Protein AF-A0A914DAG3-F1 (afdb_monomer)

InterPro domains:
  IPR036397 Ribonuclease H superfamily [G3DSA:3.30.420.10] (7-103)

Foldseek 3Di:
DDDPPPPPLLDPVNQVCCVVPPPPDQHPVRDDPPPLLLDLCNVPVVVQLCVFLVVDDDPDPVSSVVSSVVSVVPDDVVRVVVSVVCNVVSVVVCVVVVNDDDD

pLDDT: mean 91.97, std 12.75, range [32.12, 98.38]

Mean predicted aligned error: 5.02 Å

Sequence (103 aa):
MGVPTRFCHKAKATQRWLRENVPNFITVAEWPPYSPDLNPLDYSIWGYIESIACAKPHESVKSLKRAIKKAWDEMPDEMVKRVVDSWPRRLQACVDAQGGYIE

Structure (mmCIF, N/CA/C/O backbone):
data_AF-A0A914DAG3-F1
#
_entry.id   AF-A0A914DAG3-F1
#
loop_
_atom_site.group_PDB
_atom_site.id
_atom_site.type_symbol
_atom_site.label_atom_id
_atom_site.label_alt_id
_atom_site.label_comp_id
_atom_site.label_asym_id
_atom_site.label_entity_id
_atom_site.label_seq_id
_atom_site.pdbx_PDB_ins_code
_atom_site.Cartn_x
_atom_site.Cartn_y
_atom_site.Cartn_z
_atom_site.occupancy
_atom_site.B_iso_or_equiv
_atom_site.auth_seq_id
_atom_site.auth_comp_id
_atom_site.auth_asym_id
_atom_site.auth_atom_id
_atom_site.pdbx_PDB_model_num
ATOM 1 N N . MET A 1 1 ? 10.774 24.712 -17.403 1.00 32.12 1 MET A N 1
ATOM 2 C CA . MET A 1 1 ? 11.849 23.946 -16.734 1.00 32.12 1 MET A CA 1
ATOM 3 C C . MET A 1 1 ? 11.225 23.183 -15.577 1.00 32.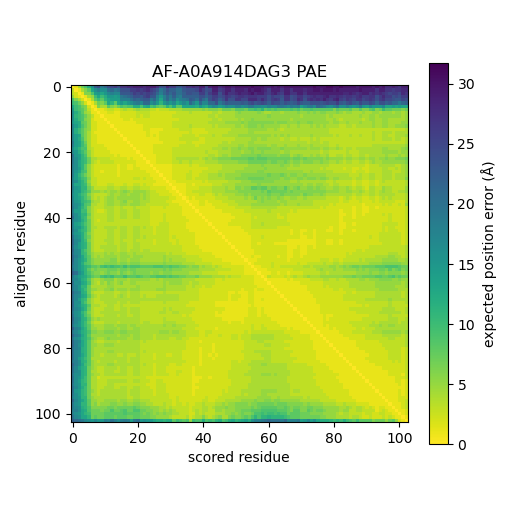12 1 MET A C 1
ATOM 5 O O . MET A 1 1 ? 10.892 23.795 -14.573 1.00 32.12 1 MET A O 1
ATOM 9 N N . GLY A 1 2 ? 10.946 21.890 -15.755 1.00 38.47 2 GLY A N 1
ATOM 10 C CA . GLY A 1 2 ? 10.377 21.054 -14.697 1.00 38.47 2 GLY A CA 1
ATOM 11 C C . GLY A 1 2 ? 11.475 20.602 -13.742 1.00 38.47 2 GLY A C 1
ATOM 12 O O . GLY A 1 2 ? 12.504 20.095 -14.184 1.00 38.47 2 GLY A O 1
ATOM 13 N N . VAL A 1 3 ? 11.276 20.805 -12.443 1.00 40.28 3 VAL A N 1
ATOM 14 C CA . VAL A 1 3 ? 12.133 20.219 -11.407 1.00 40.28 3 VAL A CA 1
ATOM 15 C C . VAL A 1 3 ? 12.087 18.693 -11.576 1.00 40.28 3 VAL A C 1
ATOM 17 O O . VAL A 1 3 ? 10.985 18.148 -11.659 1.00 40.28 3 VAL A O 1
ATOM 20 N N . PRO A 1 4 ? 13.220 17.968 -11.632 1.00 44.44 4 PRO A N 1
ATOM 21 C CA . PRO A 1 4 ? 13.185 16.516 -11.676 1.00 44.44 4 PRO A CA 1
ATOM 22 C C . PRO A 1 4 ? 12.678 16.022 -10.321 1.00 44.44 4 PRO A C 1
ATOM 24 O O . PRO A 1 4 ? 13.420 16.010 -9.337 1.00 44.44 4 PRO A O 1
ATOM 27 N N . THR A 1 5 ? 11.414 15.622 -10.244 1.00 48.50 5 THR A N 1
ATOM 28 C CA . THR A 1 5 ? 10.873 14.911 -9.087 1.00 48.50 5 THR A CA 1
ATOM 29 C C . THR A 1 5 ? 11.557 13.549 -9.004 1.00 48.50 5 THR A C 1
ATOM 31 O O . THR A 1 5 ? 11.134 12.552 -9.586 1.00 48.50 5 THR A O 1
ATOM 34 N N . ARG A 1 6 ? 12.681 13.494 -8.282 1.00 57.69 6 ARG A N 1
ATOM 35 C CA . ARG A 1 6 ? 13.309 12.235 -7.877 1.00 57.69 6 ARG A CA 1
ATOM 36 C C . ARG A 1 6 ? 12.440 11.625 -6.787 1.00 57.69 6 ARG A C 1
ATOM 38 O O . ARG A 1 6 ? 12.657 11.878 -5.607 1.00 57.69 6 ARG A O 1
ATOM 45 N N . PHE A 1 7 ? 11.429 10.856 -7.181 1.00 78.25 7 PHE A N 1
ATOM 46 C CA . PHE A 1 7 ? 10.627 10.101 -6.226 1.00 78.25 7 PHE A CA 1
ATOM 47 C C . PHE A 1 7 ? 11.550 9.230 -5.365 1.00 78.25 7 PHE A C 1
ATOM 49 O O . PHE A 1 7 ? 12.392 8.506 -5.902 1.00 78.25 7 PHE A O 1
ATOM 56 N N . CYS A 1 8 ? 11.405 9.300 -4.041 1.00 89.06 8 CYS A N 1
ATOM 57 C CA . CYS A 1 8 ? 12.274 8.588 -3.101 1.00 89.06 8 CYS A CA 1
ATOM 58 C C . CYS A 1 8 ? 12.314 7.077 -3.385 1.00 89.06 8 CYS A C 1
ATOM 60 O O . CYS A 1 8 ? 13.383 6.476 -3.349 1.00 89.06 8 CYS A O 1
ATOM 62 N N . HIS A 1 9 ? 11.190 6.485 -3.801 1.00 87.75 9 HIS A N 1
ATOM 63 C CA . HIS A 1 9 ? 11.113 5.072 -4.168 1.00 87.75 9 HIS A CA 1
ATOM 64 C C . HIS A 1 9 ? 11.924 4.718 -5.428 1.00 87.75 9 HIS A C 1
ATOM 66 O O . HIS A 1 9 ? 12.311 3.567 -5.579 1.00 87.75 9 HIS A O 1
ATOM 72 N N . LYS A 1 10 ? 12.254 5.677 -6.308 1.00 91.50 10 LYS A N 1
ATOM 73 C CA . LYS A 1 10 ? 13.101 5.462 -7.503 1.00 91.50 10 LYS A CA 1
ATOM 74 C C . LYS A 1 10 ? 14.592 5.697 -7.245 1.00 91.50 10 LYS A C 1
ATOM 76 O O . LYS A 1 10 ? 15.414 5.472 -8.135 1.00 91.50 10 LYS A O 1
ATOM 81 N N . ALA A 1 11 ? 14.970 6.166 -6.055 1.00 94.31 11 ALA A N 1
ATOM 82 C CA . ALA A 1 11 ? 16.364 6.439 -5.733 1.00 94.31 11 ALA A CA 1
ATOM 83 C C . ALA A 1 11 ? 17.208 5.153 -5.762 1.00 94.31 11 ALA A C 1
ATOM 85 O O . ALA A 1 11 ? 16.796 4.108 -5.260 1.00 94.31 11 ALA A O 1
ATOM 86 N N . LYS A 1 12 ? 18.434 5.243 -6.301 1.00 94.38 12 LYS A N 1
ATOM 87 C CA . LYS A 1 12 ? 19.361 4.099 -6.396 1.00 94.38 12 LYS A CA 1
ATOM 88 C C . LYS A 1 12 ? 19.645 3.458 -5.036 1.00 94.38 12 LYS A C 1
ATOM 90 O O . LYS A 1 12 ? 19.753 2.240 -4.966 1.00 94.38 12 LYS A O 1
ATOM 95 N N . ALA A 1 13 ? 19.776 4.270 -3.985 1.00 95.75 13 ALA A N 1
ATOM 96 C CA . ALA A 1 13 ? 20.002 3.787 -2.624 1.00 95.75 13 ALA A CA 1
ATOM 97 C C . ALA A 1 13 ? 18.803 2.970 -2.115 1.00 95.75 13 ALA A C 1
ATOM 99 O O . ALA A 1 13 ? 18.983 1.837 -1.685 1.00 95.75 13 ALA A O 1
ATOM 100 N N . THR A 1 14 ? 17.582 3.495 -2.264 1.00 95.62 14 THR A N 1
ATOM 101 C CA . THR A 1 14 ? 16.340 2.813 -1.873 1.00 95.62 14 THR A CA 1
ATOM 102 C C . THR A 1 14 ? 16.133 1.513 -2.646 1.00 95.62 14 THR A C 1
ATOM 104 O O . THR A 1 14 ? 15.934 0.468 -2.041 1.00 95.62 14 THR A O 1
ATOM 107 N N . GLN A 1 15 ? 16.254 1.546 -3.977 1.00 96.12 15 GLN A N 1
ATOM 108 C CA . GLN A 1 15 ? 16.110 0.350 -4.816 1.00 96.12 15 GLN A CA 1
ATOM 109 C C . GLN A 1 15 ? 17.165 -0.719 -4.501 1.00 96.12 15 GLN A C 1
ATOM 111 O O . GLN A 1 15 ? 16.868 -1.905 -4.570 1.00 96.12 15 GLN A O 1
ATOM 116 N N . ARG A 1 16 ? 18.401 -0.320 -4.173 1.00 96.69 16 ARG A N 1
ATOM 117 C CA . ARG A 1 16 ? 19.461 -1.256 -3.770 1.00 96.69 16 ARG A CA 1
ATOM 118 C C . ARG A 1 16 ? 19.117 -1.938 -2.455 1.00 96.69 16 ARG A C 1
ATOM 120 O O . ARG A 1 16 ? 19.091 -3.159 -2.412 1.00 96.69 16 ARG A O 1
ATOM 127 N N . TRP A 1 17 ? 18.785 -1.148 -1.437 1.00 97.38 17 TRP A N 1
ATOM 128 C CA . TRP A 1 17 ?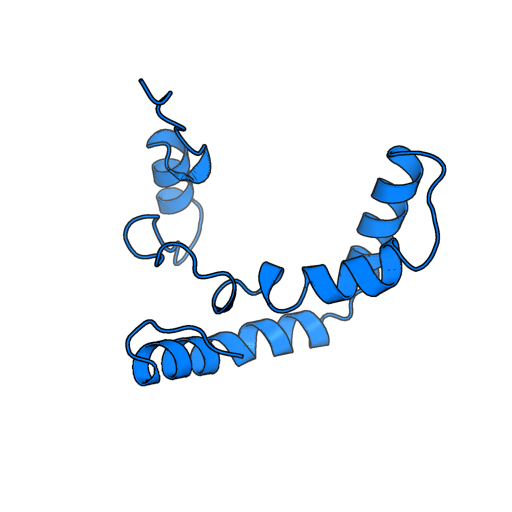 18.435 -1.685 -0.129 1.00 97.38 17 TRP A CA 1
ATOM 129 C C . TRP A 1 17 ? 17.244 -2.649 -0.219 1.00 97.38 17 TRP A C 1
ATOM 131 O O . TRP A 1 17 ? 17.307 -3.739 0.336 1.00 97.38 17 TRP A O 1
ATOM 141 N N . LEU A 1 18 ? 16.199 -2.303 -0.982 1.00 97.25 18 LEU A N 1
ATOM 142 C CA . LEU A 1 18 ? 15.032 -3.172 -1.168 1.00 97.25 18 LEU A CA 1
ATOM 143 C C . LEU A 1 18 ? 15.386 -4.490 -1.870 1.00 97.25 18 LEU A C 1
ATOM 145 O O . LEU A 1 18 ? 14.951 -5.537 -1.412 1.00 97.25 18 LEU A O 1
ATOM 149 N N . ARG A 1 19 ? 16.230 -4.472 -2.912 1.00 96.31 19 ARG A N 1
ATOM 150 C CA . ARG A 1 19 ? 16.703 -5.712 -3.561 1.00 96.31 19 ARG A CA 1
ATOM 151 C C . ARG A 1 19 ? 17.489 -6.621 -2.617 1.00 96.31 19 ARG A C 1
ATOM 153 O O . ARG A 1 19 ? 17.428 -7.833 -2.761 1.00 96.31 19 ARG A O 1
ATOM 160 N N . GLU A 1 20 ? 18.248 -6.037 -1.695 1.00 97.56 20 GLU A N 1
ATOM 161 C CA . GLU A 1 20 ? 19.101 -6.779 -0.760 1.00 97.56 20 GLU A CA 1
ATOM 162 C C . GLU A 1 20 ? 18.331 -7.300 0.465 1.00 97.56 20 GLU A C 1
ATOM 164 O O . GLU A 1 20 ? 18.756 -8.281 1.067 1.00 97.56 20 GLU A O 1
ATOM 169 N N . ASN A 1 21 ? 17.217 -6.658 0.844 1.00 97.88 21 ASN A N 1
ATOM 170 C CA . ASN A 1 21 ? 16.550 -6.901 2.131 1.00 97.88 21 ASN A CA 1
ATOM 171 C C . ASN A 1 21 ? 15.078 -7.331 2.022 1.00 97.88 21 ASN A C 1
ATOM 173 O O . ASN A 1 21 ? 14.509 -7.770 3.019 1.00 97.88 21 ASN A O 1
ATOM 177 N N . VAL A 1 22 ? 14.440 -7.204 0.855 1.00 96.88 22 VAL A N 1
ATOM 178 C CA . VAL A 1 22 ? 13.026 -7.555 0.656 1.00 96.88 22 VAL A CA 1
ATOM 179 C C . VAL A 1 22 ? 12.920 -8.717 -0.336 1.00 96.88 22 VAL A C 1
ATOM 181 O O . VAL A 1 22 ? 13.247 -8.550 -1.513 1.00 96.88 22 VAL A O 1
ATOM 184 N N . PRO A 1 23 ? 12.453 -9.899 0.106 1.00 96.50 23 PRO A N 1
ATOM 185 C CA . PRO A 1 23 ? 12.236 -11.034 -0.782 1.00 96.50 23 PRO A CA 1
ATOM 186 C C . PRO A 1 23 ? 11.244 -10.698 -1.896 1.00 96.50 23 PRO A C 1
ATOM 188 O O . PRO A 1 23 ? 10.230 -10.049 -1.646 1.00 96.50 23 PRO A O 1
ATOM 191 N N . ASN A 1 24 ? 11.517 -11.180 -3.112 1.00 93.69 24 ASN A N 1
ATOM 192 C CA . ASN A 1 24 ? 10.645 -11.006 -4.282 1.00 93.69 24 ASN A CA 1
ATOM 193 C C . ASN A 1 24 ? 10.281 -9.535 -4.563 1.00 93.69 24 ASN A C 1
ATOM 195 O O . ASN A 1 24 ? 9.168 -9.224 -4.985 1.00 93.69 24 ASN A O 1
ATOM 199 N N . PHE A 1 25 ? 11.213 -8.619 -4.290 1.00 95.44 25 PHE A N 1
ATOM 200 C CA . PHE A 1 25 ? 11.004 -7.196 -4.507 1.00 95.44 25 PHE A CA 1
ATOM 201 C C . PHE A 1 25 ? 10.768 -6.871 -5.989 1.00 95.44 25 PHE A C 1
ATOM 203 O O . PHE A 1 25 ? 11.642 -7.101 -6.822 1.00 95.44 25 PHE A O 1
ATOM 210 N N . ILE A 1 26 ? 9.619 -6.258 -6.285 1.00 94.00 26 ILE A N 1
ATOM 211 C CA . ILE A 1 26 ? 9.291 -5.725 -7.611 1.00 94.00 26 ILE A CA 1
ATOM 212 C C . ILE A 1 26 ? 9.953 -4.356 -7.759 1.00 94.00 26 ILE A C 1
ATOM 214 O O . ILE A 1 26 ? 9.625 -3.397 -7.054 1.00 94.00 26 ILE A O 1
ATOM 218 N N . THR A 1 27 ? 10.907 -4.252 -8.675 1.00 94.69 27 THR A N 1
ATOM 219 C CA . THR A 1 27 ? 11.643 -3.013 -8.907 1.00 94.69 27 THR A CA 1
ATOM 220 C C . THR A 1 27 ? 10.787 -1.975 -9.627 1.00 94.69 27 THR A C 1
ATOM 222 O O . THR A 1 27 ? 9.785 -2.266 -10.276 1.00 94.69 27 THR A O 1
ATOM 225 N N . VAL A 1 28 ? 11.242 -0.722 -9.594 1.00 91.75 28 VAL A N 1
ATOM 226 C CA . VAL A 1 28 ? 10.606 0.379 -10.342 1.00 91.75 28 VAL A CA 1
ATOM 227 C C . VAL A 1 28 ? 10.552 0.138 -11.855 1.00 91.75 28 VAL A C 1
ATOM 229 O O . VAL A 1 28 ? 9.725 0.750 -12.520 1.00 91.75 28 VAL A O 1
ATOM 232 N N . ALA A 1 29 ? 11.438 -0.696 -12.404 1.00 91.31 29 ALA A N 1
ATOM 233 C CA . ALA A 1 29 ? 11.431 -1.025 -13.828 1.00 91.31 29 ALA A CA 1
ATOM 234 C C . ALA A 1 29 ? 10.386 -2.096 -14.184 1.00 91.31 29 ALA A C 1
ATOM 236 O O . ALA A 1 29 ? 9.953 -2.152 -15.328 1.00 91.31 29 ALA A O 1
ATOM 237 N N . GLU A 1 30 ? 9.997 -2.928 -13.217 1.00 92.62 30 GLU A N 1
ATOM 238 C CA . GLU A 1 30 ? 9.011 -3.999 -13.390 1.00 92.62 30 GLU A CA 1
ATOM 239 C C . GLU A 1 30 ? 7.591 -3.521 -13.072 1.00 92.62 30 GLU A C 1
ATOM 241 O O . GLU A 1 30 ? 6.628 -4.023 -13.645 1.00 92.62 30 GLU A O 1
ATOM 246 N N . TRP A 1 31 ? 7.447 -2.541 -12.172 1.00 90.88 31 TRP A N 1
ATOM 247 C CA . TRP A 1 31 ? 6.142 -1.998 -11.811 1.00 90.88 31 TRP A CA 1
ATOM 248 C C . TRP A 1 31 ? 5.597 -1.045 -12.892 1.00 90.88 31 TRP A C 1
ATOM 250 O O . TRP A 1 31 ? 6.252 -0.042 -13.205 1.00 90.88 31 TRP A O 1
ATOM 260 N N . PRO A 1 32 ? 4.386 -1.282 -13.425 1.00 89.38 32 PRO A N 1
ATOM 261 C CA . PRO A 1 32 ? 3.792 -0.403 -14.424 1.00 89.38 32 PRO A CA 1
ATOM 262 C C . PRO A 1 32 ? 3.436 0.976 -13.830 1.00 89.38 32 PRO A C 1
ATOM 264 O O . PRO A 1 32 ? 2.919 1.079 -12.711 1.00 89.38 32 PRO A O 1
ATOM 267 N N . PRO A 1 33 ? 3.720 2.083 -14.540 1.00 85.75 33 PRO A N 1
ATOM 268 C CA .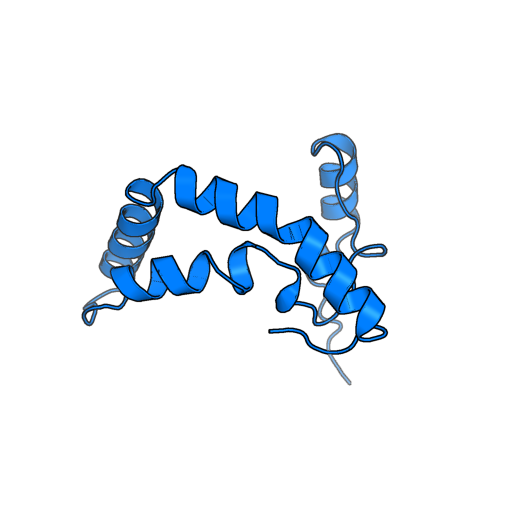 PRO A 1 33 ? 3.355 3.413 -14.068 1.00 85.75 33 PRO A CA 1
ATOM 269 C C . PRO A 1 33 ? 1.826 3.571 -14.008 1.00 85.75 33 PRO A C 1
ATOM 271 O O . PRO A 1 33 ? 1.101 2.959 -14.782 1.00 85.75 33 PRO A O 1
ATOM 274 N N . TYR A 1 34 ? 1.338 4.425 -13.100 1.00 87.56 34 TYR A N 1
ATOM 275 C CA . TYR A 1 34 ? -0.091 4.763 -12.970 1.00 87.56 34 TYR A CA 1
ATOM 276 C C . TYR A 1 34 ? -1.028 3.562 -12.767 1.00 87.56 34 TYR A C 1
ATOM 278 O O . TYR A 1 34 ? -2.147 3.576 -13.259 1.00 87.56 34 TYR A O 1
ATOM 286 N N . SER A 1 35 ? -0.585 2.534 -12.038 1.00 90.81 35 SER A N 1
ATOM 287 C CA . SER A 1 35 ? -1.361 1.307 -11.802 1.00 90.81 35 SER A CA 1
ATOM 288 C C . SER A 1 35 ? -1.847 1.169 -10.346 1.00 90.81 35 SER A C 1
ATOM 290 O O . SER A 1 35 ? -1.411 0.246 -9.652 1.00 90.81 35 SER A O 1
ATOM 292 N N . PRO A 1 36 ? -2.722 2.070 -9.845 1.00 91.56 36 PRO A N 1
ATOM 293 C CA . PRO A 1 36 ? -3.323 1.913 -8.516 1.00 91.56 36 PRO A CA 1
ATOM 294 C C . PRO A 1 36 ? -4.161 0.628 -8.433 1.00 91.56 36 PRO A C 1
ATOM 296 O O . PRO A 1 36 ? -4.163 -0.043 -7.405 1.00 91.56 36 PRO A O 1
ATOM 299 N N . ASP A 1 37 ? -4.749 0.208 -9.555 1.00 92.50 37 ASP A N 1
ATOM 300 C CA . ASP A 1 37 ? -5.533 -1.024 -9.692 1.00 92.50 37 ASP A CA 1
ATOM 301 C C . ASP A 1 37 ? -4.716 -2.299 -9.420 1.00 92.50 37 ASP A C 1
ATOM 303 O O . ASP A 1 37 ? -5.277 -3.379 -9.233 1.00 92.50 37 ASP A O 1
ATOM 307 N N . LEU A 1 38 ? -3.383 -2.199 -9.386 1.00 93.81 38 LEU A N 1
ATOM 308 C CA . LEU A 1 38 ? -2.490 -3.308 -9.060 1.00 93.81 38 LEU A CA 1
ATOM 309 C C . LEU A 1 38 ? -1.902 -3.211 -7.653 1.00 93.81 38 LEU A C 1
ATOM 311 O O . LEU A 1 38 ? -1.293 -4.180 -7.208 1.00 93.81 38 LEU A O 1
ATOM 315 N N . ASN A 1 39 ? -2.080 -2.100 -6.935 1.00 94.00 39 ASN A N 1
ATOM 316 C CA . ASN A 1 39 ? -1.566 -1.928 -5.579 1.00 94.00 39 ASN A CA 1
ATOM 317 C C . ASN A 1 39 ? -2.631 -2.318 -4.531 1.00 94.00 39 ASN A C 1
ATOM 319 O O . ASN A 1 39 ? -3.596 -1.572 -4.367 1.00 94.00 39 ASN A O 1
ATOM 323 N N . PRO A 1 40 ? -2.444 -3.416 -3.763 1.00 94.81 40 PRO A N 1
ATOM 324 C CA . PRO A 1 40 ? -3.343 -3.844 -2.678 1.00 94.81 40 PRO A CA 1
ATOM 325 C C . PRO A 1 40 ? -3.777 -2.745 -1.717 1.00 94.81 40 PRO A C 1
ATOM 327 O O . PRO A 1 40 ? -4.915 -2.735 -1.239 1.00 94.81 40 PRO A O 1
ATOM 330 N N . LEU A 1 41 ? -2.861 -1.819 -1.430 1.00 95.19 41 LEU A N 1
ATOM 331 C CA . LEU A 1 41 ? -3.155 -0.709 -0.545 1.00 95.19 41 LEU A CA 1
ATOM 332 C C . LEU A 1 41 ? -4.152 0.267 -1.176 1.00 95.19 41 LEU A C 1
ATOM 334 O O . LEU A 1 41 ? -5.085 0.685 -0.497 1.00 95.19 41 LEU A O 1
ATOM 338 N N . ASP A 1 42 ? -3.996 0.571 -2.465 1.00 95.12 42 ASP A N 1
ATOM 339 C CA . ASP A 1 42 ? -4.808 1.568 -3.168 1.00 95.12 42 ASP A CA 1
ATOM 340 C C . ASP A 1 42 ? -6.190 1.023 -3.542 1.00 95.12 42 ASP A C 1
ATOM 342 O O . ASP A 1 42 ? -7.190 1.666 -3.236 1.00 95.12 42 ASP A O 1
ATOM 346 N N . TYR A 1 43 ? -6.279 -0.171 -4.142 1.00 94.50 43 TYR A N 1
ATOM 347 C CA . TYR A 1 43 ? -7.574 -0.694 -4.600 1.00 94.50 43 TYR A CA 1
ATOM 348 C C . TYR A 1 43 ? -8.463 -1.245 -3.470 1.00 94.50 43 TYR A C 1
ATOM 350 O O . TYR A 1 43 ? -9.615 -1.596 -3.723 1.00 94.50 43 TYR A O 1
ATOM 358 N N . SER A 1 44 ? -7.961 -1.383 -2.233 1.00 95.75 44 SER A N 1
ATOM 359 C CA . SER A 1 44 ? -8.767 -1.938 -1.134 1.00 95.75 44 SER A CA 1
ATOM 360 C C . SER A 1 44 ? -8.450 -1.380 0.254 1.00 95.75 44 SER A C 1
ATOM 362 O O . SER A 1 44 ? -9.328 -0.789 0.885 1.00 95.75 44 SER A O 1
ATOM 364 N N . ILE A 1 45 ? -7.226 -1.569 0.759 1.00 97.00 45 ILE A N 1
ATOM 365 C CA . ILE A 1 45 ? -6.933 -1.368 2.192 1.00 97.00 45 ILE A CA 1
ATOM 366 C C . ILE A 1 45 ? -7.152 0.088 2.623 1.00 97.00 45 ILE A C 1
ATOM 368 O O . ILE A 1 45 ? -7.737 0.329 3.681 1.00 97.00 45 ILE A O 1
ATOM 372 N N . TRP A 1 46 ? -6.749 1.065 1.806 1.00 96.25 46 TRP A N 1
ATOM 373 C CA . TRP A 1 46 ? -6.967 2.474 2.127 1.00 96.25 46 TRP A CA 1
ATOM 374 C C . TRP A 1 46 ? -8.442 2.855 2.142 1.00 96.25 46 TRP A C 1
ATOM 376 O O . TRP A 1 46 ? -8.850 3.546 3.071 1.00 96.25 46 TRP A O 1
ATOM 386 N N . GLY A 1 47 ? -9.251 2.345 1.209 1.00 96.19 47 GLY A N 1
ATOM 387 C CA . GLY A 1 47 ? -10.698 2.585 1.207 1.00 96.19 47 GLY A CA 1
ATOM 388 C C . GLY A 1 47 ? -11.377 2.054 2.473 1.00 96.19 47 GLY A C 1
ATOM 389 O O . GLY A 1 47 ? -12.219 2.729 3.065 1.00 96.19 47 GLY A O 1
ATOM 390 N N . TYR A 1 48 ? -10.955 0.883 2.959 1.00 96.69 48 TYR A N 1
ATOM 391 C CA . TYR A 1 48 ? -11.441 0.343 4.231 1.00 96.69 48 TYR A CA 1
ATOM 392 C C . TYR A 1 48 ? -11.047 1.211 5.425 1.00 96.69 48 TYR A C 1
ATOM 394 O O . TYR A 1 48 ? -11.903 1.598 6.224 1.00 96.69 48 TYR A O 1
ATOM 402 N N . ILE A 1 49 ? -9.762 1.550 5.534 1.00 97.88 49 ILE A N 1
ATOM 403 C CA . ILE A 1 49 ? -9.247 2.365 6.638 1.00 97.88 49 ILE A CA 1
ATOM 404 C C . ILE A 1 49 ? -9.916 3.734 6.641 1.00 97.88 49 ILE A C 1
ATOM 406 O O . ILE A 1 49 ? -10.314 4.207 7.703 1.00 97.88 49 ILE A O 1
ATOM 410 N N . GLU A 1 50 ? -10.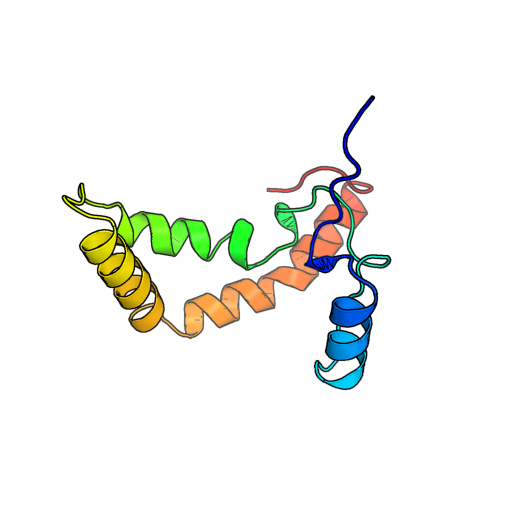076 4.356 5.475 1.00 97.25 50 GLU A N 1
ATOM 411 C CA . GLU A 1 50 ? -10.761 5.634 5.321 1.00 97.25 50 GLU A CA 1
ATOM 412 C C . GLU A 1 50 ? -12.226 5.537 5.756 1.00 97.25 50 GLU A C 1
ATOM 414 O O . GLU A 1 50 ? -12.675 6.382 6.531 1.00 97.25 50 GLU A O 1
ATOM 419 N N . SER A 1 51 ? -12.945 4.473 5.374 1.00 97.31 51 SER A N 1
ATOM 420 C CA . SER A 1 51 ? -14.350 4.282 5.76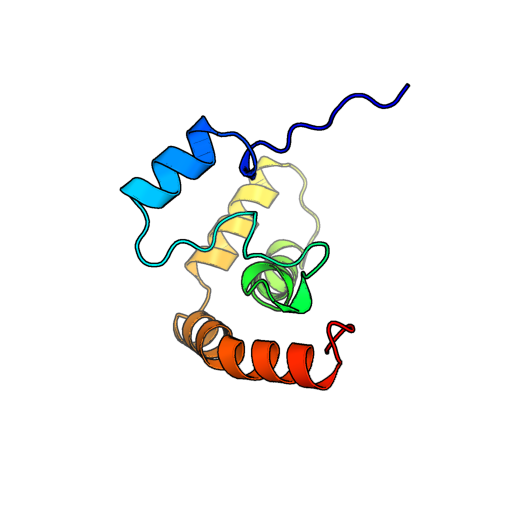6 1.00 97.31 51 SER A CA 1
ATOM 421 C C . SER A 1 51 ? -14.563 4.275 7.289 1.00 97.31 51 SER A C 1
ATOM 423 O O . SER A 1 51 ? -15.610 4.705 7.770 1.00 97.31 51 SER A O 1
ATOM 425 N N . ILE A 1 52 ? -13.556 3.841 8.057 1.00 96.88 52 ILE A N 1
ATOM 426 C CA . ILE A 1 52 ? -13.590 3.785 9.525 1.00 96.88 52 ILE A CA 1
ATOM 427 C C . ILE A 1 52 ? -13.005 5.058 10.134 1.00 96.88 52 ILE A C 1
ATOM 429 O O . ILE A 1 52 ? -13.630 5.708 10.975 1.00 96.88 52 ILE A O 1
ATOM 433 N N . ALA A 1 53 ? -11.787 5.418 9.731 1.00 97.56 53 ALA A N 1
ATOM 434 C CA . ALA A 1 53 ? -11.043 6.520 10.316 1.00 97.56 53 ALA A CA 1
ATOM 435 C C . ALA A 1 53 ? -11.695 7.871 10.008 1.00 97.56 53 ALA A C 1
ATOM 437 O O . ALA A 1 53 ? -11.658 8.754 10.861 1.00 97.56 53 ALA A O 1
ATOM 438 N N . CYS A 1 54 ? -12.327 8.023 8.843 1.00 96.50 54 CYS A N 1
ATOM 439 C CA . CYS A 1 54 ? -12.970 9.258 8.395 1.00 96.50 54 CYS A CA 1
ATOM 440 C C . CYS A 1 54 ? -14.500 9.239 8.545 1.00 96.50 54 CYS A C 1
ATOM 442 O O . CYS A 1 54 ? -15.161 10.175 8.102 1.00 96.50 54 CYS A O 1
ATOM 444 N N . ALA A 1 55 ? -15.076 8.243 9.233 1.00 96.75 55 ALA A N 1
ATOM 445 C CA . ALA A 1 55 ? -16.516 8.187 9.516 1.00 96.75 55 ALA A CA 1
ATOM 446 C C . ALA A 1 55 ? -17.036 9.411 10.301 1.00 96.75 55 ALA A C 1
ATOM 448 O O . ALA A 1 55 ? -18.241 9.665 10.343 1.00 96.75 55 ALA A O 1
ATOM 449 N N . LYS A 1 56 ? -16.138 10.151 10.969 1.00 94.56 56 LYS A N 1
ATOM 450 C CA . LYS A 1 56 ? -16.430 11.390 11.699 1.00 94.56 56 LYS A CA 1
ATOM 451 C C . LYS A 1 56 ? -15.296 12.409 11.516 1.00 94.56 56 LYS A C 1
ATOM 453 O O . LYS A 1 56 ? -14.146 11.998 11.344 1.00 94.56 56 LYS A O 1
ATOM 458 N N . PRO A 1 57 ? -15.585 13.721 11.617 1.00 96.50 57 PRO A N 1
ATOM 459 C CA . PRO A 1 57 ? -14.558 14.758 11.601 1.00 96.50 57 PRO A CA 1
ATOM 460 C C . PRO A 1 57 ? -13.564 14.629 12.760 1.00 96.50 57 PRO A C 1
ATOM 462 O O . PRO A 1 57 ? -13.903 14.166 13.851 1.00 96.50 57 PRO A O 1
ATOM 465 N N . HIS A 1 58 ? -12.342 15.106 12.530 1.00 97.94 58 HIS A N 1
ATOM 466 C CA . HIS A 1 58 ? -11.265 15.141 13.517 1.00 97.94 58 HIS A CA 1
ATOM 467 C C . HIS A 1 58 ? -10.862 16.575 13.820 1.00 97.94 58 HIS A C 1
ATOM 469 O O . HIS A 1 58 ? -10.604 17.354 12.910 1.00 97.94 58 HIS A O 1
ATOM 475 N N . GLU A 1 59 ? -10.707 16.895 15.099 1.00 97.25 59 GLU A N 1
ATOM 476 C CA . GLU A 1 59 ? -10.285 18.230 15.549 1.00 97.25 59 GLU A CA 1
ATOM 477 C C . GLU A 1 59 ? -8.769 18.454 15.422 1.00 97.25 59 GLU A C 1
ATOM 479 O O . GLU A 1 59 ? -8.270 19.560 15.609 1.00 97.25 59 GLU A O 1
ATOM 484 N N . SER A 1 60 ? -7.993 17.397 15.146 1.00 98.25 60 SER A N 1
ATOM 485 C CA . SER A 1 60 ? -6.538 17.489 15.039 1.00 98.25 60 SER A CA 1
ATOM 486 C C . SER A 1 60 ? -5.930 16.376 14.188 1.00 98.25 60 SER A C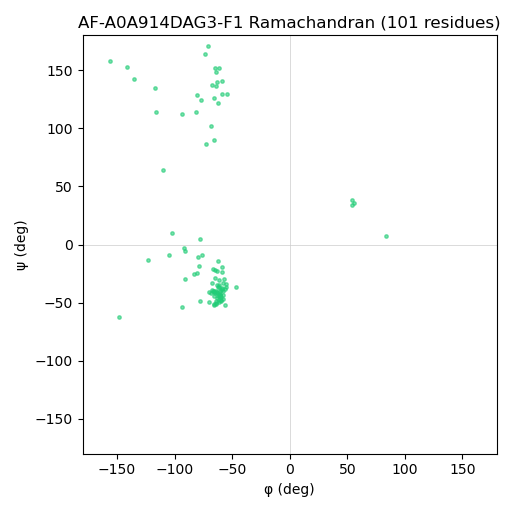 1
ATOM 488 O O . SER A 1 60 ? -6.438 15.257 14.108 1.00 98.25 60 SER A O 1
ATOM 490 N N . VAL A 1 61 ? -4.731 16.626 13.660 1.00 98.00 61 VAL A N 1
ATOM 491 C CA . VAL A 1 61 ? -3.908 15.582 13.022 1.00 98.00 61 VAL A CA 1
ATOM 492 C C . VAL A 1 61 ? -3.615 14.434 13.999 1.00 98.00 61 VAL A C 1
ATOM 494 O O . VAL A 1 61 ? -3.528 13.274 13.602 1.00 98.00 61 VAL A O 1
ATOM 497 N N . LYS A 1 62 ? -3.484 14.730 15.300 1.00 98.38 62 LYS A N 1
ATOM 498 C CA . LYS A 1 62 ? -3.218 13.716 16.329 1.00 98.38 62 LYS A CA 1
ATOM 499 C C . LYS A 1 62 ? -4.408 12.768 16.508 1.00 98.38 62 LYS A C 1
ATOM 501 O O . LYS A 1 62 ? -4.181 11.580 16.722 1.00 98.38 62 LYS A O 1
ATOM 506 N N . SER A 1 63 ? -5.648 13.263 16.466 1.00 98.00 63 SER A N 1
ATOM 507 C CA . SER A 1 63 ? -6.838 12.404 16.544 1.00 98.00 63 SER A CA 1
ATOM 508 C C . SER A 1 63 ? -7.011 11.575 15.275 1.00 98.00 63 SER A C 1
ATOM 510 O O . SER A 1 63 ? -7.211 10.368 15.397 1.00 98.00 63 SER A O 1
ATOM 512 N N . LEU A 1 64 ? -6.777 12.161 14.094 1.00 98.12 64 LEU A N 1
ATOM 513 C CA . LEU A 1 64 ? -6.809 11.428 12.826 1.00 98.12 64 LEU A CA 1
ATOM 514 C C . LEU A 1 64 ? -5.786 10.280 12.802 1.00 98.12 64 LEU A C 1
ATOM 516 O O . LEU A 1 64 ? -6.138 9.142 12.510 1.00 98.12 64 LEU A O 1
ATOM 520 N N . LYS A 1 65 ? -4.531 10.536 13.203 1.00 98.12 65 LYS A N 1
ATOM 521 C CA . LYS A 1 65 ? -3.490 9.492 13.291 1.00 98.12 65 LYS A CA 1
ATOM 522 C C . LYS A 1 65 ? -3.888 8.338 14.214 1.00 98.12 65 LYS A C 1
ATOM 524 O O . LYS A 1 65 ? -3.609 7.185 13.897 1.00 98.12 65 LYS A O 1
ATOM 529 N N . ARG A 1 66 ? -4.536 8.631 15.351 1.00 98.06 66 ARG A N 1
ATOM 530 C CA . ARG A 1 66 ? -5.041 7.587 16.259 1.00 98.06 66 ARG A CA 1
ATOM 531 C C . ARG A 1 66 ? -6.158 6.774 15.616 1.00 98.06 66 ARG A C 1
ATOM 533 O O . ARG A 1 66 ? -6.161 5.561 15.777 1.00 98.06 66 ARG A O 1
ATOM 540 N N . ALA A 1 67 ? -7.071 7.422 14.898 1.00 98.19 67 ALA A N 1
ATOM 541 C CA . ALA A 1 67 ? -8.169 6.744 14.218 1.00 98.19 67 ALA A CA 1
ATOM 542 C C . ALA A 1 67 ? -7.670 5.830 13.091 1.00 98.19 67 ALA A C 1
ATOM 544 O O . ALA A 1 67 ? -8.079 4.677 13.038 1.00 98.19 67 ALA A O 1
ATOM 545 N N . ILE A 1 68 ? -6.722 6.297 12.270 1.00 98.31 68 ILE A N 1
ATOM 546 C CA . ILE A 1 68 ? -6.078 5.484 11.224 1.00 98.31 68 ILE A CA 1
ATOM 547 C C . ILE A 1 68 ? -5.379 4.268 11.838 1.00 98.31 68 ILE A C 1
ATOM 549 O O . ILE A 1 68 ? -5.597 3.147 11.392 1.00 98.31 68 ILE A O 1
ATOM 553 N N . LYS A 1 69 ? -4.575 4.472 12.893 1.00 98.19 69 LYS A N 1
ATOM 554 C CA . LYS A 1 69 ? -3.889 3.366 13.575 1.00 98.19 69 LYS A CA 1
ATOM 555 C C . LYS A 1 69 ? -4.885 2.361 14.156 1.00 98.19 69 LYS A C 1
ATOM 557 O O . LYS A 1 69 ? -4.688 1.167 14.002 1.00 98.19 69 LYS A O 1
ATOM 562 N N . LYS A 1 70 ? -5.961 2.841 14.783 1.00 98.00 70 LYS A N 1
ATOM 563 C CA . LYS A 1 70 ? -7.018 1.980 15.320 1.00 98.00 70 LYS A CA 1
ATOM 564 C C . LYS A 1 70 ? -7.688 1.158 14.213 1.00 98.00 70 LYS A C 1
ATOM 566 O O . LYS A 1 70 ? -7.815 -0.046 14.368 1.00 98.00 70 LYS A O 1
ATOM 571 N N . ALA A 1 71 ? -8.060 1.787 13.097 1.00 97.88 71 ALA A N 1
ATOM 572 C CA . ALA A 1 71 ? -8.668 1.099 11.958 1.00 97.88 71 ALA A CA 1
ATOM 573 C C . ALA A 1 71 ? -7.738 0.037 11.348 1.00 97.88 71 ALA A C 1
ATOM 575 O O . ALA A 1 71 ? -8.209 -1.022 10.948 1.00 97.88 71 ALA A O 1
ATOM 576 N N . TRP A 1 72 ? -6.428 0.305 11.309 1.00 97.56 72 TRP A N 1
ATOM 577 C CA . TRP A 1 72 ? -5.417 -0.672 10.904 1.00 97.56 72 TRP A CA 1
ATOM 578 C C . TRP A 1 72 ? -5.326 -1.845 11.887 1.00 97.56 72 TRP A C 1
ATOM 580 O O . TRP A 1 72 ? -5.402 -2.993 11.470 1.00 97.56 72 TRP A O 1
ATOM 590 N N . ASP A 1 73 ? -5.188 -1.557 13.184 1.00 97.44 73 ASP A N 1
ATOM 591 C CA . ASP A 1 73 ? -5.021 -2.575 14.230 1.00 97.44 73 ASP A CA 1
ATOM 592 C C . ASP A 1 73 ? -6.269 -3.472 14.380 1.00 97.44 73 ASP A C 1
ATOM 594 O O . ASP A 1 73 ? -6.154 -4.629 14.772 1.00 97.44 73 ASP A O 1
ATOM 598 N N . GLU A 1 74 ? -7.461 -2.945 14.079 1.00 97.19 74 GLU A N 1
ATOM 599 C CA . GLU A 1 74 ? -8.740 -3.670 14.136 1.00 97.19 74 GLU A CA 1
ATOM 600 C C . GLU A 1 74 ? -9.131 -4.320 12.796 1.00 97.19 74 GLU A C 1
ATOM 602 O O . GLU A 1 74 ? -10.161 -4.994 12.715 1.00 97.19 74 GLU A O 1
ATOM 607 N N . MET A 1 75 ? -8.348 -4.123 11.729 1.00 97.50 75 MET A N 1
ATOM 608 C CA . MET A 1 75 ? -8.617 -4.737 10.431 1.00 97.50 75 MET A CA 1
ATOM 609 C C . MET A 1 75 ? -8.467 -6.263 10.528 1.00 97.50 75 MET A C 1
ATOM 611 O O . MET A 1 75 ? -7.408 -6.739 10.932 1.00 97.50 75 MET A O 1
ATOM 615 N N . PRO A 1 76 ? -9.480 -7.057 10.128 1.00 96.50 76 PRO A N 1
ATOM 616 C CA . PRO A 1 76 ? -9.366 -8.508 10.180 1.00 96.50 76 PRO A CA 1
ATOM 617 C C . PRO A 1 76 ? -8.269 -9.024 9.243 1.00 96.50 76 PRO A C 1
ATOM 619 O O . PRO A 1 76 ? -8.243 -8.661 8.067 1.00 96.50 76 PRO A O 1
ATOM 622 N N . ASP A 1 77 ? -7.446 -9.966 9.706 1.00 96.12 77 ASP A N 1
ATOM 623 C CA . ASP A 1 77 ? -6.418 -10.606 8.869 1.00 96.12 77 ASP A CA 1
ATOM 624 C C . ASP A 1 77 ? -7.004 -11.239 7.598 1.00 96.12 77 ASP A C 1
ATOM 626 O O . ASP A 1 77 ? -6.386 -11.218 6.536 1.00 96.12 77 ASP A O 1
ATOM 630 N N . GLU A 1 78 ? -8.225 -11.773 7.680 1.00 96.88 78 GLU A N 1
ATOM 631 C CA . GLU A 1 78 ? -8.955 -12.336 6.535 1.00 96.88 78 GLU A CA 1
ATOM 632 C C . GLU A 1 78 ? -9.277 -11.300 5.453 1.00 96.88 78 GLU A C 1
ATOM 634 O O . GLU A 1 78 ? -9.498 -11.638 4.291 1.00 96.88 78 GLU A O 1
ATOM 639 N N . MET A 1 79 ? -9.315 -10.014 5.801 1.00 96.06 79 MET A N 1
ATOM 640 C CA . MET A 1 79 ? -9.392 -8.958 4.803 1.00 96.06 79 MET A CA 1
ATOM 641 C C . MET A 1 79 ? -8.078 -8.847 4.034 1.00 96.06 79 MET A C 1
ATOM 643 O O . MET A 1 79 ? -8.096 -8.888 2.807 1.00 96.06 79 MET A O 1
ATOM 647 N N . VAL A 1 80 ? -6.947 -8.779 4.740 1.00 95.94 80 VAL A N 1
ATOM 648 C CA . VAL A 1 80 ? -5.619 -8.686 4.117 1.00 95.94 80 VAL A CA 1
ATOM 649 C C . VAL A 1 80 ? -5.351 -9.898 3.225 1.00 95.94 80 VAL A C 1
ATOM 651 O O . VAL A 1 80 ? -4.943 -9.721 2.079 1.00 95.94 80 VAL A O 1
ATOM 654 N N . LYS A 1 81 ? -5.659 -11.114 3.704 1.00 97.31 81 LYS A N 1
ATOM 655 C CA . LYS A 1 81 ? -5.531 -12.348 2.911 1.00 97.31 81 LYS A CA 1
ATOM 656 C C . LYS A 1 81 ? -6.334 -12.271 1.614 1.00 97.31 81 LYS A C 1
ATOM 658 O O . LYS A 1 81 ? -5.759 -12.406 0.543 1.00 97.31 81 LYS A O 1
ATOM 663 N N . ARG A 1 82 ? -7.630 -11.935 1.684 1.00 97.06 82 ARG A N 1
ATOM 664 C CA . ARG A 1 82 ? -8.492 -11.818 0.491 1.00 97.06 82 ARG A CA 1
ATOM 665 C C . ARG A 1 82 ? -7.988 -10.794 -0.522 1.00 97.06 82 ARG A C 1
ATOM 667 O O . ARG A 1 82 ? -8.105 -11.025 -1.724 1.00 97.06 82 ARG A O 1
ATOM 674 N N . VAL A 1 83 ? -7.450 -9.669 -0.053 1.00 96.62 83 VAL A N 1
ATOM 675 C CA . VAL A 1 83 ? -6.864 -8.647 -0.929 1.00 96.62 83 VAL A CA 1
ATOM 676 C C . VAL A 1 83 ? -5.645 -9.226 -1.649 1.00 96.62 83 VAL A C 1
ATOM 678 O O . VAL A 1 83 ? -5.596 -9.192 -2.877 1.00 96.62 83 VAL A O 1
ATOM 681 N N . VAL A 1 84 ? -4.710 -9.839 -0.922 1.00 95.44 84 VAL A N 1
ATOM 682 C CA . VAL A 1 84 ? -3.516 -10.468 -1.514 1.00 95.44 84 VAL A CA 1
ATOM 683 C C . VAL A 1 84 ? -3.893 -11.590 -2.489 1.00 95.44 84 VAL A C 1
ATOM 685 O O . VAL A 1 84 ? -3.401 -11.605 -3.616 1.00 95.44 84 VAL A O 1
ATOM 688 N N . ASP A 1 85 ? -4.833 -12.460 -2.119 1.00 97.25 85 ASP A N 1
ATOM 689 C CA . ASP A 1 85 ? -5.309 -13.571 -2.955 1.00 97.25 85 ASP A CA 1
ATOM 690 C C . ASP A 1 85 ? -6.019 -13.092 -4.234 1.00 97.25 85 ASP A C 1
ATOM 692 O O . ASP A 1 85 ? -6.116 -13.822 -5.223 1.00 97.25 85 ASP A O 1
ATOM 696 N N . SER A 1 86 ? -6.519 -11.852 -4.250 1.00 96.38 86 SER A N 1
ATOM 697 C CA . SER A 1 86 ? -7.128 -11.247 -5.438 1.00 96.38 86 SER A CA 1
ATOM 698 C C . SER A 1 86 ? -6.110 -10.724 -6.454 1.00 96.38 86 SER A C 1
ATOM 700 O O . SER A 1 86 ? -6.451 -10.545 -7.626 1.00 96.38 86 SER A O 1
ATOM 702 N N . TRP A 1 87 ? -4.862 -10.506 -6.032 1.00 95.56 87 TRP A N 1
ATOM 703 C CA . TRP A 1 87 ? -3.845 -9.839 -6.838 1.00 95.56 87 TRP A CA 1
ATOM 704 C C . TRP A 1 87 ? -3.513 -10.566 -8.156 1.00 95.56 87 TRP A C 1
ATOM 706 O O . TRP A 1 87 ? -3.507 -9.896 -9.190 1.00 95.56 87 TRP A O 1
ATOM 716 N N . PRO A 1 88 ? -3.357 -11.909 -8.207 1.00 96.19 88 PRO A N 1
ATOM 717 C CA . PRO A 1 88 ? -3.128 -12.615 -9.472 1.00 96.19 88 PRO A CA 1
ATOM 718 C C . PRO A 1 88 ? -4.251 -12.416 -10.497 1.00 96.19 88 PRO A C 1
ATOM 720 O O . PRO A 1 88 ? -3.993 -12.255 -11.687 1.00 96.19 88 PRO A O 1
ATOM 723 N N . ARG A 1 89 ? -5.507 -12.368 -10.039 1.00 96.56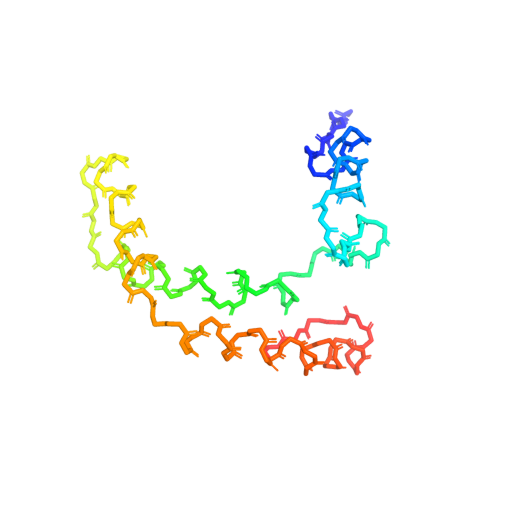 89 ARG A N 1
ATOM 724 C CA . ARG A 1 89 ? -6.666 -12.129 -10.911 1.00 96.56 89 ARG A CA 1
ATOM 725 C C . ARG A 1 89 ? -6.647 -10.716 -11.489 1.00 96.56 89 ARG A C 1
ATOM 727 O O . ARG A 1 89 ? -6.956 -10.539 -12.661 1.00 96.56 89 ARG A O 1
ATOM 734 N N . ARG A 1 90 ? -6.264 -9.724 -10.679 1.00 96.00 90 ARG A N 1
ATOM 735 C CA . ARG A 1 90 ? -6.099 -8.334 -11.128 1.00 96.00 90 ARG A CA 1
ATOM 736 C C . ARG A 1 90 ? -4.971 -8.200 -12.148 1.00 96.00 90 ARG A C 1
ATOM 738 O O . ARG A 1 90 ? -5.149 -7.528 -13.156 1.00 96.00 90 ARG A O 1
ATOM 745 N N . LEU A 1 91 ? -3.844 -8.882 -11.937 1.00 94.75 91 LEU A N 1
ATOM 746 C CA . LEU A 1 91 ? -2.768 -8.931 -12.931 1.00 94.75 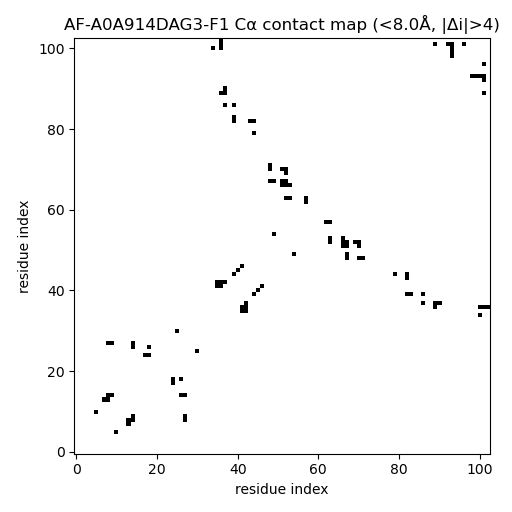91 LEU A CA 1
ATOM 747 C C . LEU A 1 91 ? -3.270 -9.493 -14.265 1.00 94.75 91 LEU A C 1
ATOM 749 O O . LEU A 1 91 ? -3.027 -8.882 -15.301 1.00 94.75 91 LEU A O 1
ATOM 753 N N . GLN A 1 92 ? -4.014 -10.603 -14.238 1.00 96.50 92 GLN A N 1
ATOM 754 C CA . GLN A 1 92 ? -4.583 -11.180 -15.456 1.00 96.50 92 GLN A CA 1
ATOM 755 C C . GLN A 1 92 ? -5.565 -10.221 -16.140 1.00 96.50 92 GLN A C 1
ATOM 757 O O . GLN A 1 92 ? -5.458 -10.012 -17.341 1.00 96.50 92 GLN A O 1
ATOM 762 N N . ALA A 1 93 ? -6.450 -9.567 -15.384 1.00 96.25 93 ALA A N 1
ATOM 763 C CA . ALA A 1 93 ? -7.371 -8.579 -15.940 1.00 96.25 93 ALA A CA 1
ATOM 764 C C . ALA A 1 93 ? -6.633 -7.405 -16.612 1.00 96.25 93 ALA A C 1
ATOM 766 O O . ALA A 1 93 ? -7.046 -6.950 -17.673 1.00 96.25 93 ALA A O 1
ATOM 767 N N . CYS A 1 94 ? -5.519 -6.940 -16.035 1.00 95.25 94 CYS A N 1
ATOM 768 C CA . CYS A 1 94 ? -4.679 -5.902 -16.641 1.00 95.25 94 CYS A CA 1
ATOM 769 C C . CYS A 1 94 ? -4.048 -6.382 -17.960 1.00 95.25 94 CYS A C 1
ATOM 771 O O . CYS A 1 94 ? -4.012 -5.636 -18.939 1.00 95.25 94 CYS A O 1
ATOM 773 N N . VAL A 1 95 ? -3.599 -7.642 -18.020 1.00 95.12 95 VAL A N 1
ATOM 774 C CA . VAL A 1 95 ? -3.098 -8.263 -19.258 1.00 95.12 95 VAL A CA 1
ATOM 775 C C . VAL A 1 95 ? -4.203 -8.360 -20.312 1.00 95.12 95 VAL A C 1
ATOM 777 O O . VAL A 1 95 ? -3.982 -7.964 -21.456 1.00 95.12 95 VAL A O 1
ATOM 780 N N . ASP A 1 96 ? -5.394 -8.822 -19.930 1.00 96.75 96 ASP A N 1
ATOM 781 C CA . ASP A 1 96 ? -6.550 -8.955 -20.825 1.00 96.75 96 ASP A CA 1
ATOM 782 C C . ASP A 1 96 ? -7.011 -7.585 -21.353 1.00 96.75 96 ASP A C 1
ATOM 784 O O . ASP A 1 96 ? -7.381 -7.449 -22.520 1.00 96.75 96 ASP A O 1
ATOM 788 N N . ALA A 1 97 ? -6.903 -6.547 -20.519 1.00 95.62 97 ALA A N 1
ATOM 789 C CA . ALA A 1 97 ? -7.140 -5.151 -20.877 1.00 95.62 97 ALA A CA 1
ATOM 790 C C . ALA A 1 97 ? -5.973 -4.500 -21.647 1.00 95.62 97 ALA A C 1
ATOM 792 O O . ALA A 1 97 ? -6.015 -3.299 -21.912 1.00 95.62 97 ALA A O 1
ATOM 793 N N . GLN A 1 98 ? -4.922 -5.253 -21.992 1.00 94.31 98 GLN A N 1
ATOM 794 C CA . GLN A 1 98 ? -3.727 -4.764 -22.694 1.00 94.31 98 GLN A CA 1
ATOM 795 C C . GLN A 1 98 ? -3.052 -3.570 -21.992 1.00 94.31 98 GLN A C 1
ATOM 797 O O . GLN A 1 98 ? -2.577 -2.634 -22.635 1.00 94.31 98 GLN A O 1
ATOM 802 N N . GLY A 1 99 ? -3.013 -3.593 -20.657 1.00 89.69 99 GLY A N 1
ATOM 803 C CA . GLY A 1 99 ? -2.490 -2.504 -19.827 1.00 89.69 99 GLY A CA 1
ATOM 804 C C . GLY A 1 99 ? -3.492 -1.378 -19.552 1.00 89.69 99 GLY A C 1
ATOM 805 O O . GLY A 1 99 ? -3.105 -0.350 -18.996 1.00 89.69 99 GLY A O 1
ATOM 806 N N . GLY A 1 100 ? -4.756 -1.545 -19.949 1.00 91.38 100 GLY A N 1
ATOM 807 C CA . GLY A 1 100 ? -5.853 -0.647 -19.602 1.00 91.38 100 GLY A CA 1
ATOM 808 C C . GLY A 1 100 ? -6.275 -0.732 -18.130 1.00 91.38 100 GLY A C 1
ATOM 809 O O . GLY A 1 100 ? -5.838 -1.606 -17.380 1.00 91.38 100 GLY A O 1
ATOM 810 N N . TYR A 1 101 ? -7.144 0.199 -17.733 1.00 90.62 101 TYR A N 1
ATOM 811 C CA . TYR A 1 101 ? -7.746 0.245 -16.397 1.00 90.62 101 TYR A CA 1
ATOM 812 C C . T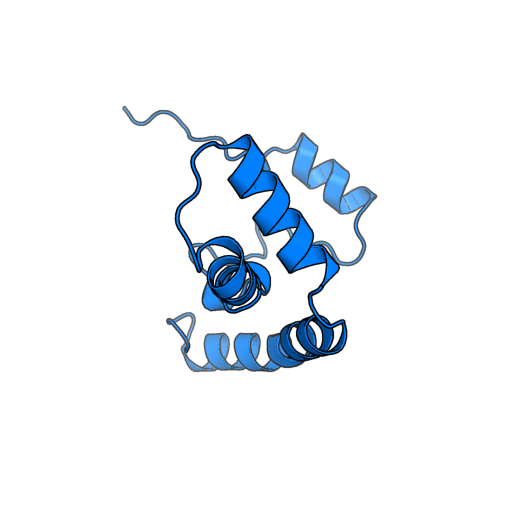YR A 1 101 ? -8.632 -0.972 -16.126 1.00 90.62 101 TYR A C 1
ATOM 814 O O . TYR A 1 101 ? -9.281 -1.487 -17.039 1.00 90.62 101 TYR A O 1
ATOM 822 N N . ILE A 1 102 ? -8.687 -1.388 -14.860 1.00 91.25 102 ILE A N 1
ATOM 823 C CA . ILE A 1 102 ? -9.516 -2.510 -14.404 1.00 91.25 102 ILE A CA 1
ATOM 824 C C . ILE A 1 102 ? -10.252 -2.146 -13.111 1.00 91.25 102 ILE A C 1
ATOM 826 O O . ILE A 1 102 ? -9.685 -1.499 -12.232 1.00 91.25 102 ILE A O 1
ATOM 830 N N . GLU A 1 103 ? -11.495 -2.608 -12.974 1.00 73.94 103 GLU A N 1
ATOM 831 C CA . GLU A 1 103 ? -12.308 -2.433 -11.759 1.00 73.94 103 GLU A CA 1
ATOM 832 C C . GLU A 1 103 ? -12.157 -3.598 -10.775 1.00 73.94 103 GLU A C 1
ATOM 834 O O . GLU A 1 103 ? -12.070 -4.773 -11.201 1.00 73.94 103 GLU A O 1
#

Secondary structure (DSSP, 8-state):
-------GGG-HHHHHHHHHHSTT---TTTSPTT-GGG-HIIIIIHHHHHHHHTSS--SSHHHHHHHHHHHHHTS-HHHHHHHHHHHHHHHHHHHHTTT----

Solvent-accessible surface area (backbone atoms only — not comparable to full-atom values): 6327 Å² total; per-residue (Å²): 137,81,80,83,80,76,52,68,78,72,33,70,69,50,48,47,52,39,65,77,73,37,85,90,59,80,47,79,87,73,52,69,82,96,47,51,68,73,35,63,54,64,69,42,52,48,58,54,31,43,61,58,36,61,69,54,91,63,97,40,73,70,56,42,54,50,33,42,51,48,34,56,75,68,50,57,67,72,55,56,50,54,48,61,72,43,44,66,59,45,53,50,49,25,58,77,46,72,73,42,89,65,133

Radius of gyration: 16.99 Å; Cα contacts (8 Å, |Δi|>4): 59; chains: 1; bounding box: 36×38×39 Å

Organism: NCBI:txid290746

Nearest PDB structures (foldseek):
  3f2k-assembly2_B  TM=8.669E-01  e=1.150E-02  Homo sapiens
  3k9k-assembly3_B  TM=8.665E-01  e=1.449E-02  Homo sapiens
  3k9j-assembly2_A  TM=8.559E-01  e=1.627E-02  Homo sapiens
  3k9j-assembly3_B  TM=8.564E-01  e=1.935E-02  Homo sapiens
  3f2k-assembly1_A  TM=8.601E-01  e=2.584E-02  Homo sapiens